Protein AF-A0A9E2GXS2-F1 (afdb_monomer_lite)

Foldseek 3Di:
DPDDDEAEQEDDPLVSLVVLVVLLVCLVVVNDHPHYHADDVRVVSSVCSNVSVHPVSCVPNPD

pLDDT: mean 92.7, std 7.18, range [62.19, 97.5]

Sequence (63 aa):
MDGKVGLVIEGGGMRVLYAVGVMEQLLRHELHIPYVVGVSAGASNSATYVSRQKGRGLRVNVD

Secondary structure (DSSP, 8-state):
--S--EEEE---GGGGHHHHHHHHHHHHTT---SEEEE-THHHHHHHHHHTT-TTHHHHHHT-

Radius of gyration: 10.94 Å; chains: 1; bounding box: 26×14×34 Å

Structure (mmCIF, N/CA/C/O backbone):
data_AF-A0A9E2GXS2-F1
#
_entry.id   AF-A0A9E2GXS2-F1
#
loop_
_atom_site.group_PDB
_atom_site.id
_atom_site.type_symbol
_atom_site.label_atom_id
_atom_site.label_alt_id
_atom_site.label_comp_id
_atom_site.label_asym_id
_atom_site.label_entity_id
_atom_site.label_seq_id
_atom_site.pdbx_PDB_ins_code
_atom_site.Cartn_x
_atom_site.Cartn_y
_atom_site.Cartn_z
_atom_site.occupancy
_atom_site.B_iso_or_equiv
_atom_site.auth_seq_id
_atom_site.auth_comp_id
_atom_site.auth_asym_id
_atom_site.auth_atom_id
_atom_site.pdbx_PDB_model_num
ATOM 1 N N . MET A 1 1 ? -14.464 -4.808 9.591 1.00 62.19 1 MET A N 1
ATOM 2 C CA . MET A 1 1 ? -13.217 -5.397 10.124 1.00 62.19 1 MET A CA 1
ATOM 3 C C . MET A 1 1 ? -13.048 -4.884 11.541 1.00 62.19 1 MET A C 1
ATOM 5 O O . MET A 1 1 ? -13.038 -3.671 11.713 1.00 62.19 1 MET A O 1
ATOM 9 N N . ASP A 1 2 ? -12.959 -5.773 12.530 1.00 62.34 2 ASP A N 1
ATOM 10 C CA . ASP A 1 2 ? -12.790 -5.399 13.939 1.00 62.34 2 ASP A CA 1
ATOM 11 C C . ASP A 1 2 ? -11.382 -4.835 14.194 1.00 62.34 2 ASP A C 1
ATOM 13 O O . ASP A 1 2 ? -10.431 -5.541 14.516 1.00 62.34 2 ASP A O 1
ATOM 17 N N . GLY A 1 3 ? -11.251 -3.527 13.972 1.00 66.81 3 GLY A N 1
ATOM 18 C CA . GLY A 1 3 ? -10.432 -2.581 14.735 1.00 66.81 3 GLY A CA 1
ATOM 19 C C . GLY A 1 3 ? -8.907 -2.723 14.825 1.00 66.81 3 GLY A C 1
ATOM 20 O O . GLY A 1 3 ? -8.304 -1.831 15.414 1.00 66.81 3 GLY A O 1
ATOM 21 N N . LYS A 1 4 ? -8.250 -3.771 14.308 1.00 83.31 4 LYS A N 1
ATOM 22 C CA . LYS A 1 4 ? -6.793 -3.972 14.521 1.00 83.31 4 LYS A CA 1
ATOM 23 C C . LYS A 1 4 ? -6.016 -4.513 13.312 1.00 83.31 4 LYS A C 1
ATOM 25 O O . LYS A 1 4 ? -5.050 -5.248 13.485 1.00 83.31 4 LYS A O 1
ATOM 30 N N . VAL A 1 5 ? -6.418 -4.171 12.088 1.00 91.06 5 VAL A N 1
ATOM 31 C CA . VAL A 1 5 ? -5.677 -4.561 10.871 1.00 91.06 5 VAL A CA 1
ATOM 32 C C . VAL A 1 5 ? -5.081 -3.324 10.210 1.00 91.06 5 VAL A C 1
ATOM 34 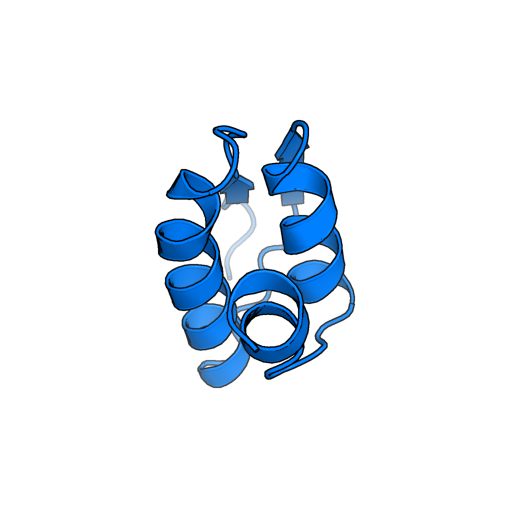O O . VAL A 1 5 ? -5.785 -2.340 9.985 1.00 91.06 5 VAL A O 1
ATOM 37 N N . GLY A 1 6 ? -3.786 -3.392 9.900 1.00 94.25 6 GLY A N 1
ATOM 38 C CA . GLY A 1 6 ? -3.062 -2.405 9.106 1.00 94.25 6 GLY A CA 1
ATOM 39 C C . GLY A 1 6 ? -2.508 -3.035 7.831 1.00 94.25 6 GLY A C 1
ATOM 40 O O . GLY A 1 6 ? -2.121 -4.202 7.832 1.00 94.25 6 GLY A O 1
ATOM 41 N N . LEU A 1 7 ? -2.477 -2.262 6.748 1.00 96.00 7 LEU A N 1
ATOM 42 C CA . LEU A 1 7 ? -1.916 -2.662 5.462 1.00 96.00 7 LEU A CA 1
ATOM 43 C C . LEU A 1 7 ? -0.596 -1.923 5.246 1.00 96.00 7 LEU A C 1
ATOM 45 O O . LEU A 1 7 ? -0.579 -0.696 5.160 1.00 96.00 7 LEU A O 1
ATOM 49 N N . VAL A 1 8 ? 0.502 -2.667 5.150 1.00 97.19 8 VAL A N 1
ATOM 50 C CA . VAL A 1 8 ? 1.830 -2.113 4.859 1.00 97.19 8 VAL A CA 1
ATOM 51 C C . VAL A 1 8 ? 2.239 -2.541 3.459 1.00 97.19 8 VAL A C 1
ATOM 53 O O . VAL A 1 8 ? 2.238 -3.730 3.148 1.00 97.19 8 VAL A O 1
ATOM 56 N N . ILE A 1 9 ? 2.572 -1.571 2.612 1.00 97.25 9 ILE A N 1
ATOM 57 C CA . ILE A 1 9 ? 2.944 -1.794 1.216 1.00 97.25 9 ILE A CA 1
ATOM 58 C C . ILE A 1 9 ? 4.381 -1.314 1.025 1.00 97.25 9 ILE A C 1
ATOM 60 O O . ILE A 1 9 ? 4.669 -0.114 0.980 1.00 97.25 9 ILE A O 1
ATOM 64 N N . GLU A 1 10 ? 5.297 -2.274 0.932 1.00 96.50 10 GLU A N 1
ATOM 65 C CA . GLU A 1 10 ? 6.710 -2.000 0.694 1.00 96.50 10 GLU A CA 1
ATOM 66 C C . GLU A 1 10 ? 6.929 -1.341 -0.679 1.00 96.50 10 GLU A C 1
ATOM 68 O O . GLU A 1 10 ? 6.170 -1.536 -1.632 1.00 96.50 10 GLU A O 1
ATOM 73 N N . GLY A 1 11 ? 7.996 -0.552 -0.780 1.00 93.50 11 GLY A N 1
ATOM 74 C CA . GLY A 1 11 ? 8.557 -0.141 -2.060 1.00 93.50 11 GLY A CA 1
ATOM 75 C C . GLY A 1 11 ? 9.273 -1.302 -2.758 1.00 93.50 11 GLY A C 1
ATOM 76 O O . GLY A 1 11 ? 9.260 -2.439 -2.306 1.00 93.50 11 GLY A O 1
ATOM 77 N N . GLY A 1 12 ? 9.925 -1.017 -3.885 1.00 91.31 12 GLY A N 1
ATOM 78 C CA . GLY A 1 12 ? 10.661 -2.053 -4.627 1.00 91.31 12 GLY A CA 1
ATOM 79 C C . GLY A 1 12 ? 10.666 -1.896 -6.146 1.00 91.31 12 GLY A C 1
ATOM 80 O O . GLY A 1 12 ? 10.957 -2.866 -6.849 1.00 91.31 12 GLY A O 1
ATOM 81 N N . GLY A 1 13 ? 10.333 -0.704 -6.655 1.00 88.75 13 GLY A N 1
ATOM 82 C CA . GLY A 1 13 ? 10.232 -0.428 -8.089 1.00 88.75 13 GLY A CA 1
ATOM 83 C C . GLY A 1 13 ? 9.123 -1.257 -8.735 1.00 88.75 13 GLY A C 1
ATOM 84 O O . GLY A 1 13 ? 8.020 -1.346 -8.198 1.00 88.75 13 GLY A O 1
ATOM 85 N N . MET A 1 14 ? 9.434 -1.921 -9.851 1.00 90.38 14 MET A N 1
ATOM 86 C CA . MET A 1 14 ? 8.475 -2.760 -10.584 1.00 90.38 14 MET A CA 1
ATOM 87 C C . MET A 1 14 ? 7.969 -3.969 -9.782 1.00 90.38 14 MET A C 1
ATOM 89 O O . MET A 1 14 ? 6.893 -4.484 -10.070 1.00 90.38 14 MET A O 1
ATOM 93 N N . ARG A 1 15 ? 8.677 -4.405 -8.727 1.00 92.94 15 ARG A N 1
ATOM 94 C CA . ARG A 1 15 ? 8.211 -5.516 -7.873 1.00 92.94 15 ARG A CA 1
ATOM 95 C C . ARG A 1 15 ? 6.927 -5.185 -7.114 1.00 92.94 15 ARG A C 1
ATOM 97 O O . ARG A 1 15 ? 6.225 -6.094 -6.683 1.00 92.94 15 ARG A O 1
ATOM 104 N N . VAL A 1 16 ? 6.571 -3.906 -6.996 1.00 94.38 16 VAL A N 1
ATOM 105 C CA . VAL A 1 16 ? 5.321 -3.504 -6.347 1.00 94.38 16 VAL A CA 1
ATOM 106 C C . VAL A 1 16 ? 4.076 -3.970 -7.119 1.00 94.38 16 VAL A C 1
ATOM 108 O O . VAL A 1 16 ? 2.995 -4.029 -6.539 1.00 94.38 16 VAL A O 1
ATOM 111 N N . LEU A 1 17 ? 4.215 -4.369 -8.392 1.00 93.62 17 LEU A N 1
ATOM 112 C CA . LEU A 1 17 ? 3.131 -4.922 -9.213 1.00 93.62 17 LEU A CA 1
ATOM 113 C C . LEU A 1 17 ? 2.426 -6.120 -8.561 1.00 93.62 17 LEU A C 1
ATOM 115 O O . LEU A 1 17 ? 1.206 -6.245 -8.662 1.00 93.62 17 LEU A O 1
ATOM 119 N N . TYR A 1 18 ? 3.159 -6.957 -7.820 1.00 93.88 18 TYR A N 1
ATOM 120 C CA . TYR A 1 18 ? 2.552 -8.058 -7.068 1.00 93.88 18 TYR A CA 1
ATOM 121 C C . TYR A 1 18 ? 1.589 -7.543 -5.986 1.00 93.88 18 TYR A C 1
ATOM 123 O O . TYR A 1 18 ? 0.484 -8.062 -5.836 1.00 93.88 18 TYR A O 1
ATOM 131 N N . ALA A 1 19 ? 1.962 -6.471 -5.278 1.00 95.25 19 ALA A N 1
ATOM 132 C CA . ALA A 1 19 ? 1.105 -5.839 -4.277 1.00 95.25 19 ALA A CA 1
ATOM 133 C C . ALA A 1 19 ? -0.092 -5.108 -4.909 1.00 95.25 19 ALA A C 1
ATOM 135 O O . ALA A 1 19 ? -1.174 -5.093 -4.324 1.00 95.25 19 ALA A O 1
ATOM 136 N N . VAL A 1 20 ? 0.062 -4.543 -6.115 1.00 95.19 20 VAL A N 1
ATOM 137 C CA . VAL A 1 20 ? -1.045 -3.927 -6.872 1.00 95.19 20 VAL A CA 1
ATOM 138 C C . VAL A 1 20 ? -2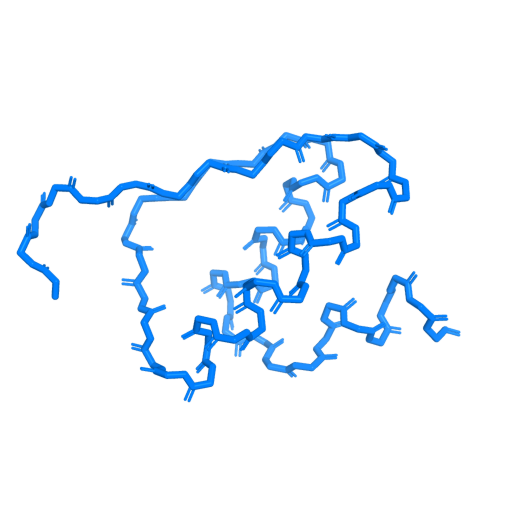.174 -4.926 -7.113 1.00 95.19 20 VAL A C 1
ATOM 140 O O . VAL A 1 20 ? -3.334 -4.594 -6.871 1.00 95.19 20 VAL A O 1
ATOM 143 N N . GLY A 1 21 ? -1.848 -6.158 -7.515 1.00 95.38 21 GLY A N 1
ATOM 144 C CA . GLY A 1 21 ? -2.843 -7.220 -7.687 1.00 95.38 21 GLY A CA 1
ATOM 145 C C . GLY A 1 21 ? -3.578 -7.568 -6.388 1.00 95.38 21 GLY A C 1
ATOM 146 O O . GLY A 1 21 ? -4.799 -7.723 -6.388 1.00 95.38 21 GLY A O 1
ATOM 147 N N . VAL A 1 22 ? -2.860 -7.617 -5.260 1.00 96.44 22 VAL A N 1
ATOM 148 C CA . VAL A 1 22 ? -3.466 -7.844 -3.936 1.00 96.44 22 VAL A CA 1
ATOM 149 C C . VAL A 1 22 ? -4.430 -6.713 -3.574 1.00 96.44 22 VAL A C 1
ATOM 151 O O . VAL A 1 22 ? -5.569 -6.980 -3.198 1.00 96.44 22 VAL A O 1
ATOM 154 N N . MET A 1 23 ? -4.018 -5.451 -3.726 1.00 96.38 23 MET A N 1
ATOM 155 C CA . MET A 1 23 ? -4.868 -4.291 -3.429 1.00 96.38 23 MET A CA 1
ATOM 156 C C . MET A 1 23 ? -6.113 -4.227 -4.314 1.00 96.38 23 MET A C 1
ATOM 158 O O . MET A 1 23 ? -7.195 -3.909 -3.826 1.00 96.38 23 MET A O 1
ATOM 162 N N . GLU A 1 24 ? -5.980 -4.564 -5.595 1.00 95.94 24 GLU A N 1
ATOM 163 C CA . GLU A 1 24 ? -7.113 -4.663 -6.514 1.00 95.94 24 GLU A CA 1
ATOM 164 C C . GLU A 1 24 ? -8.121 -5.711 -6.028 1.00 95.94 24 GLU A C 1
ATOM 166 O O . GLU A 1 24 ? -9.329 -5.466 -6.029 1.00 95.94 24 GLU A O 1
ATOM 171 N N . GLN A 1 25 ? -7.636 -6.856 -5.547 1.00 96.62 25 GLN A N 1
ATOM 172 C CA . GLN A 1 25 ? -8.504 -7.895 -5.012 1.00 96.62 25 GLN A CA 1
ATOM 173 C C . GLN A 1 25 ? -9.170 -7.461 -3.700 1.00 96.62 25 GLN A C 1
ATOM 175 O O . GLN A 1 25 ? -10.369 -7.671 -3.534 1.00 96.62 25 GLN A O 1
ATOM 180 N N . LEU A 1 26 ? -8.452 -6.773 -2.806 1.00 96.19 26 LEU A N 1
ATOM 181 C CA . LEU A 1 26 ? -9.050 -6.183 -1.603 1.00 96.19 26 LEU A CA 1
ATOM 182 C C . LEU A 1 26 ? -10.190 -5.213 -1.957 1.00 96.19 26 LEU A C 1
ATOM 184 O O . LEU A 1 26 ? -11.265 -5.302 -1.367 1.00 96.19 26 LEU A O 1
ATOM 188 N N . LEU A 1 27 ? -9.999 -4.344 -2.959 1.00 95.69 27 LEU A N 1
ATOM 189 C CA . LEU A 1 27 ? -11.054 -3.443 -3.437 1.00 95.69 27 LEU A CA 1
ATOM 190 C C . LEU A 1 27 ? -12.247 -4.192 -4.042 1.00 95.69 27 LEU A C 1
ATOM 192 O O . LEU A 1 27 ? -13.383 -3.756 -3.872 1.00 95.69 27 LEU A O 1
ATOM 196 N N . ARG A 1 28 ? -12.024 -5.299 -4.762 1.00 96.12 28 ARG A N 1
ATOM 197 C CA . ARG A 1 28 ? -13.110 -6.116 -5.341 1.00 96.12 28 ARG A CA 1
ATOM 198 C C . ARG A 1 28 ? -13.982 -6.773 -4.279 1.00 96.12 28 ARG A C 1
ATOM 200 O O . ARG A 1 28 ? -15.184 -6.880 -4.489 1.00 96.12 28 ARG A O 1
ATOM 207 N N . HIS A 1 29 ? -13.389 -7.161 -3.153 1.00 95.88 29 HIS A N 1
ATOM 208 C CA . HIS A 1 29 ? -14.098 -7.733 -2.004 1.00 95.88 29 HIS A CA 1
ATOM 209 C C . HIS A 1 29 ? -14.605 -6.675 -1.011 1.00 95.88 29 HIS A C 1
ATOM 211 O O . HIS A 1 29 ? -15.019 -7.031 0.088 1.00 95.88 2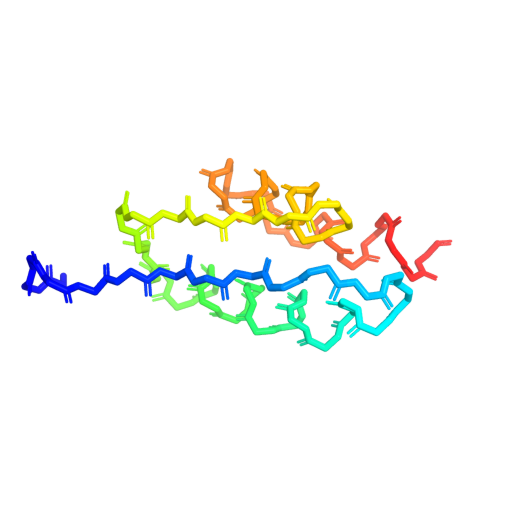9 HIS A O 1
ATOM 217 N N . GLU A 1 30 ? -14.564 -5.383 -1.366 1.00 94.56 30 GLU A N 1
ATOM 218 C CA . GLU A 1 30 ? -14.972 -4.263 -0.496 1.00 94.56 30 GLU A CA 1
ATOM 219 C C . GLU A 1 30 ? -14.233 -4.245 0.863 1.00 94.56 30 GLU A C 1
ATOM 221 O O . GLU A 1 30 ? -14.719 -3.721 1.870 1.00 94.56 30 GLU A O 1
ATOM 226 N N . LEU A 1 31 ? -13.022 -4.813 0.899 1.00 94.19 31 LEU A N 1
ATOM 227 C CA . LEU A 1 31 ? -12.169 -4.834 2.078 1.00 94.19 31 LEU A CA 1
ATOM 228 C C . LEU A 1 31 ? -11.395 -3.526 2.144 1.00 94.19 31 LEU A C 1
ATOM 230 O O . LEU A 1 31 ? -10.419 -3.331 1.419 1.00 94.19 31 LEU A O 1
ATOM 234 N N . HIS A 1 32 ? -11.829 -2.643 3.039 1.00 93.31 32 HIS A N 1
ATOM 235 C CA . HIS A 1 32 ? -11.218 -1.341 3.285 1.00 93.31 32 HIS A CA 1
ATOM 236 C C . HIS A 1 32 ? -10.455 -1.354 4.611 1.00 93.31 32 HIS A C 1
ATOM 238 O O . HIS A 1 32 ? -11.048 -1.233 5.686 1.00 93.31 32 HIS A O 1
ATOM 244 N N . ILE A 1 33 ? -9.133 -1.504 4.533 1.00 94.56 33 ILE A N 1
ATOM 245 C CA . ILE A 1 33 ? -8.260 -1.478 5.705 1.00 94.56 33 ILE A CA 1
ATOM 246 C C . ILE A 1 33 ? -8.059 -0.012 6.132 1.00 94.56 33 ILE A C 1
ATOM 248 O O . ILE A 1 33 ? -7.620 0.796 5.313 1.00 94.56 33 ILE A O 1
ATOM 252 N N . PRO A 1 34 ? -8.387 0.359 7.385 1.00 91.50 34 PRO A N 1
ATOM 253 C CA . PRO A 1 34 ? 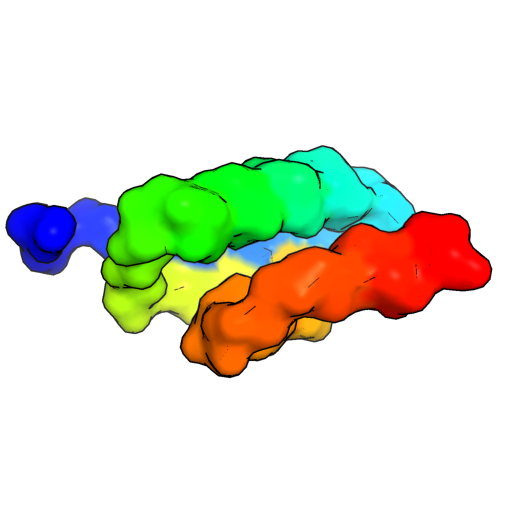-8.440 1.761 7.807 1.00 91.50 34 PRO A CA 1
ATOM 254 C C . PRO A 1 34 ? -7.060 2.395 8.021 1.00 91.50 34 PRO A C 1
ATOM 256 O O . PRO A 1 34 ? -6.934 3.614 7.948 1.00 91.50 34 PRO A O 1
ATOM 259 N N . TYR A 1 35 ? -6.030 1.588 8.281 1.00 94.38 35 TYR A N 1
ATOM 260 C CA . TYR A 1 35 ? -4.660 2.056 8.464 1.00 94.38 35 TYR A CA 1
ATOM 261 C C . TYR A 1 35 ? -3.774 1.516 7.345 1.00 94.38 35 TYR A C 1
ATOM 263 O O . TYR A 1 35 ? -3.573 0.306 7.247 1.00 94.38 35 TYR A O 1
ATOM 271 N N . VAL A 1 36 ? -3.261 2.407 6.496 1.00 96.56 36 VAL A N 1
ATOM 272 C CA . VAL A 1 36 ? -2.440 2.049 5.334 1.00 96.56 36 VAL A CA 1
ATOM 273 C C . VAL A 1 36 ? -1.140 2.842 5.362 1.00 96.56 36 VAL A C 1
ATOM 275 O O . VAL A 1 36 ? -1.162 4.066 5.471 1.00 96.56 36 VAL A O 1
ATOM 278 N N . VAL A 1 37 ? -0.013 2.148 5.232 1.00 97.38 37 VAL A N 1
ATOM 279 C CA . VAL A 1 37 ? 1.321 2.747 5.119 1.00 97.38 37 VAL A CA 1
ATOM 280 C C . VAL A 1 37 ? 1.973 2.228 3.847 1.00 97.38 37 VAL A C 1
ATOM 282 O O . VAL A 1 37 ? 2.013 1.023 3.616 1.00 97.38 37 VAL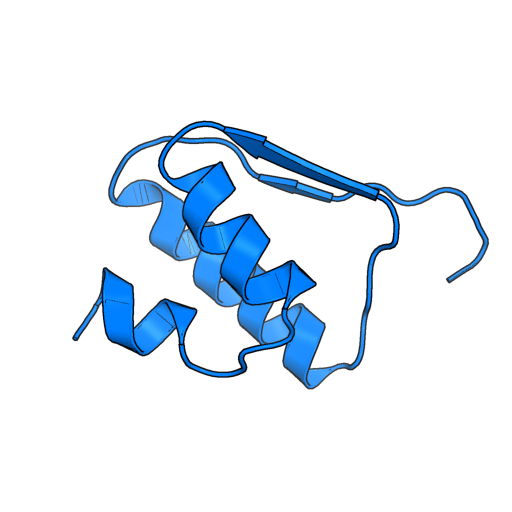 A O 1
ATOM 285 N N . GLY A 1 38 ? 2.509 3.131 3.031 1.00 96.81 38 GLY A N 1
ATOM 286 C CA . GLY A 1 38 ? 3.238 2.780 1.818 1.00 96.81 38 GLY A CA 1
ATOM 287 C C . GLY A 1 38 ? 4.503 3.608 1.662 1.00 96.81 38 GLY A C 1
ATOM 288 O O . GLY A 1 38 ? 4.530 4.773 2.056 1.00 96.81 38 GLY A O 1
ATOM 289 N N . VAL A 1 39 ? 5.543 3.026 1.062 1.00 97.50 39 VAL A N 1
ATOM 290 C CA . VAL A 1 39 ? 6.826 3.710 0.822 1.00 97.50 39 VAL A CA 1
ATOM 291 C C . VAL A 1 39 ? 7.222 3.664 -0.655 1.00 97.50 39 VAL A C 1
ATOM 293 O O . VAL A 1 39 ? 7.073 2.637 -1.315 1.00 97.50 39 VAL A O 1
ATOM 296 N N . SER A 1 40 ? 7.734 4.779 -1.195 1.00 95.38 40 SER A N 1
ATOM 297 C CA . SER A 1 40 ? 8.171 4.897 -2.600 1.00 95.38 40 SER A CA 1
ATOM 298 C C . SER A 1 40 ? 7.070 4.447 -3.585 1.00 95.38 40 SER A C 1
ATOM 300 O O . SER A 1 40 ? 5.939 4.917 -3.480 1.00 95.38 40 SER A O 1
ATOM 302 N N . ALA A 1 41 ? 7.349 3.515 -4.504 1.00 94.44 41 ALA A N 1
ATOM 303 C CA . ALA A 1 41 ? 6.351 2.939 -5.413 1.00 94.44 41 ALA A CA 1
ATOM 304 C C . ALA A 1 41 ? 5.149 2.310 -4.673 1.00 94.44 41 ALA A C 1
ATOM 306 O O . ALA A 1 41 ? 4.028 2.308 -5.185 1.00 94.44 41 ALA A O 1
ATOM 307 N N . GLY A 1 42 ? 5.356 1.826 -3.444 1.00 96.38 42 GLY A N 1
ATOM 308 C CA . GLY A 1 42 ? 4.289 1.361 -2.565 1.00 96.38 42 GLY A CA 1
ATOM 309 C C . GLY A 1 42 ? 3.343 2.488 -2.164 1.00 96.38 42 GLY A C 1
ATOM 310 O O . GLY A 1 42 ? 2.134 2.292 -2.202 1.00 96.38 42 GLY A O 1
ATOM 311 N N . ALA A 1 43 ? 3.849 3.693 -1.882 1.00 95.75 43 ALA A N 1
ATOM 312 C CA . ALA A 1 43 ? 3.029 4.852 -1.512 1.00 95.75 43 ALA A CA 1
ATOM 313 C C . ALA A 1 43 ? 2.064 5.267 -2.637 1.00 95.75 43 ALA A C 1
ATOM 315 O O . ALA A 1 43 ? 0.871 5.455 -2.398 1.00 95.75 43 ALA A O 1
ATOM 316 N N . SER A 1 44 ? 2.549 5.336 -3.880 1.00 93.38 44 SER A N 1
ATOM 317 C CA . SER A 1 44 ? 1.725 5.679 -5.050 1.00 93.38 44 SER A CA 1
ATOM 318 C C . SER A 1 44 ? 0.594 4.672 -5.282 1.00 93.38 44 SER A C 1
ATOM 320 O O . SER A 1 44 ? -0.542 5.047 -5.581 1.00 93.38 44 SER A O 1
ATOM 322 N N . ASN A 1 45 ? 0.879 3.382 -5.099 1.00 94.62 45 ASN A N 1
ATOM 323 C CA . ASN A 1 45 ? -0.123 2.332 -5.250 1.00 94.62 45 ASN A CA 1
ATOM 324 C C . ASN A 1 45 ? -1.074 2.249 -4.042 1.00 94.62 45 ASN A C 1
ATOM 326 O O . ASN A 1 45 ? -2.274 2.043 -4.223 1.00 94.62 45 ASN A O 1
ATOM 330 N N . SER A 1 46 ? -0.587 2.552 -2.834 1.00 95.81 46 SER A N 1
ATOM 331 C CA . SER A 1 46 ? -1.420 2.745 -1.636 1.00 95.81 46 SER A CA 1
ATOM 332 C C . SER A 1 46 ? -2.454 3.845 -1.854 1.00 95.81 46 SER A C 1
ATOM 334 O O . SER A 1 46 ? -3.617 3.677 -1.502 1.00 95.81 46 SER A O 1
ATOM 336 N N . ALA A 1 47 ? -2.061 4.958 -2.483 1.00 95.44 47 ALA A N 1
ATOM 337 C CA . ALA A 1 47 ? -2.975 6.055 -2.791 1.00 95.44 47 ALA A CA 1
ATOM 338 C C . ALA A 1 47 ? -4.113 5.606 -3.723 1.00 95.44 47 ALA A C 1
ATOM 340 O O . ALA A 1 47 ? -5.260 6.010 -3.535 1.00 95.44 47 ALA A O 1
ATOM 341 N N . THR A 1 48 ? -3.826 4.720 -4.683 1.00 95.00 48 THR A N 1
ATOM 342 C CA . THR A 1 48 ? -4.847 4.112 -5.555 1.00 95.00 48 THR A CA 1
ATOM 343 C C . THR A 1 48 ? -5.843 3.266 -4.753 1.00 95.00 48 THR A C 1
ATOM 345 O O . THR A 1 48 ? -7.051 3.390 -4.957 1.00 95.00 48 THR A O 1
ATOM 348 N N . TYR A 1 49 ? -5.354 2.465 -3.800 1.00 96.75 49 TYR A N 1
ATOM 349 C CA . TYR A 1 49 ? -6.188 1.663 -2.900 1.00 96.75 49 TYR A CA 1
ATOM 350 C C . TYR A 1 49 ? -7.048 2.526 -1.962 1.00 96.75 49 TYR A C 1
ATOM 352 O O . TYR A 1 49 ? -8.266 2.370 -1.920 1.00 96.75 49 TYR A O 1
ATOM 360 N N . VAL A 1 50 ? -6.445 3.495 -1.267 1.00 96.69 50 VAL A N 1
ATOM 361 C CA . VAL A 1 50 ? -7.144 4.375 -0.311 1.00 96.69 50 VAL A CA 1
ATOM 362 C C . VAL A 1 50 ? -8.201 5.240 -1.004 1.00 96.69 50 VAL A C 1
ATOM 364 O O . VAL A 1 50 ? -9.287 5.438 -0.464 1.00 96.69 50 VAL A O 1
ATOM 367 N N . SER A 1 51 ? -7.927 5.704 -2.227 1.00 96.62 51 SER A N 1
ATOM 368 C CA . SER A 1 51 ? -8.901 6.440 -3.048 1.00 96.62 51 SER A CA 1
ATOM 369 C C . SER A 1 51 ? -9.918 5.544 -3.768 1.00 96.62 51 SER A C 1
ATOM 371 O O . SER A 1 51 ? -10.765 6.053 -4.498 1.00 96.62 51 SER A O 1
ATOM 373 N N . ARG A 1 52 ? -9.860 4.221 -3.557 1.00 96.12 52 ARG A N 1
ATOM 374 C CA . ARG A 1 52 ? -10.795 3.218 -4.095 1.00 96.12 52 ARG A CA 1
ATOM 375 C C . ARG A 1 52 ? -10.884 3.204 -5.622 1.00 96.12 52 ARG A C 1
ATOM 377 O O . ARG A 1 52 ? -11.920 2.878 -6.201 1.00 96.12 52 ARG A O 1
ATOM 384 N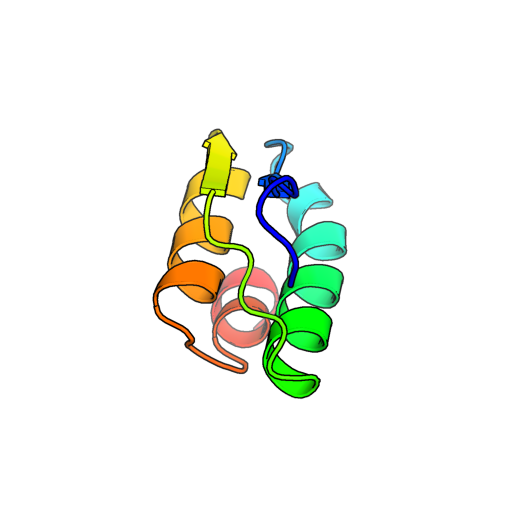 N . GLN A 1 53 ? -9.784 3.529 -6.293 1.00 96.06 53 GLN A N 1
ATOM 385 C CA . GLN A 1 53 ? -9.725 3.596 -7.750 1.00 96.06 53 GLN A CA 1
ATOM 386 C C . GLN A 1 53 ? -9.480 2.206 -8.351 1.00 96.06 53 GLN A C 1
ATOM 388 O O . GLN A 1 53 ? -8.367 1.877 -8.768 1.00 96.06 53 GLN A O 1
ATOM 393 N N . LYS A 1 54 ? -10.540 1.392 -8.408 1.00 95.00 54 LYS A N 1
ATOM 394 C CA . LYS A 1 54 ? -10.518 0.049 -9.014 1.00 95.00 54 LYS A CA 1
ATOM 395 C C . LYS A 1 54 ? -9.941 0.087 -10.434 1.00 95.00 54 LYS A C 1
ATOM 397 O O . LYS A 1 54 ? -10.284 0.953 -11.244 1.00 95.00 54 LYS A O 1
ATOM 402 N N . GLY A 1 55 ? -9.030 -0.835 -10.728 1.00 93.50 55 GLY A N 1
ATOM 403 C CA . GLY A 1 55 ? -8.369 -0.986 -12.023 1.00 93.50 55 GLY A CA 1
ATOM 404 C C . GLY A 1 55 ? -7.310 0.069 -12.358 1.00 93.50 55 GLY A C 1
ATOM 405 O O . GLY A 1 55 ? -6.540 -0.139 -13.292 1.00 93.50 55 GLY A O 1
ATOM 406 N N . ARG A 1 56 ? -7.199 1.183 -11.615 1.00 95.12 56 ARG A N 1
ATOM 407 C CA . ARG A 1 56 ? -6.166 2.199 -11.894 1.00 95.12 56 ARG A CA 1
ATOM 408 C C . ARG A 1 56 ? -4.761 1.639 -11.709 1.00 95.12 56 ARG A C 1
ATOM 410 O O . ARG A 1 56 ? -3.897 1.962 -12.511 1.00 95.12 56 ARG A O 1
ATOM 417 N N . GLY A 1 57 ? -4.542 0.828 -10.675 1.00 92.44 57 GLY A N 1
ATOM 418 C CA . GLY A 1 57 ? -3.221 0.276 -10.375 1.00 92.44 57 GLY A CA 1
ATOM 419 C C . GLY A 1 57 ? -2.668 -0.541 -11.542 1.00 92.44 57 GLY A C 1
ATOM 420 O O . GLY A 1 57 ? -1.507 -0.382 -11.896 1.00 92.44 57 GLY A O 1
ATOM 421 N N . LEU A 1 58 ? -3.512 -1.340 -12.197 1.00 91.00 58 LEU A N 1
ATOM 422 C CA . LEU A 1 58 ? -3.129 -2.060 -13.410 1.00 91.00 58 LEU A CA 1
ATOM 423 C C . LEU A 1 58 ? -2.793 -1.084 -14.553 1.00 91.00 58 LEU A C 1
ATOM 425 O O . LEU A 1 58 ? -1.686 -1.126 -15.081 1.00 91.00 58 LEU A O 1
ATOM 429 N N . ARG A 1 59 ? -3.698 -0.136 -14.837 1.00 94.00 59 ARG A N 1
ATOM 430 C CA . ARG A 1 59 ? -3.557 0.828 -15.945 1.00 94.00 59 ARG A CA 1
ATOM 431 C C . ARG A 1 59 ? -2.333 1.740 -15.888 1.00 94.00 59 ARG A C 1
ATOM 433 O O . ARG A 1 59 ? -1.978 2.314 -16.899 1.00 94.00 59 ARG A O 1
ATOM 440 N N . VAL A 1 60 ? -1.773 2.002 -14.707 1.00 92.06 60 VAL A N 1
ATOM 441 C CA . VAL A 1 60 ? -0.652 2.958 -14.565 1.00 92.06 60 VAL A CA 1
ATOM 442 C C . VAL A 1 60 ? 0.695 2.289 -14.332 1.00 92.06 60 VAL A C 1
ATOM 444 O O . VAL A 1 60 ? 1.708 2.980 -14.330 1.00 92.06 60 VAL A O 1
ATOM 447 N N . ASN A 1 61 ? 0.715 0.980 -14.068 1.00 89.25 61 ASN A N 1
ATOM 448 C CA . ASN A 1 61 ? 1.959 0.253 -13.819 1.00 89.25 61 ASN A CA 1
ATOM 449 C C . ASN A 1 61 ? 2.244 -0.838 -14.867 1.00 89.25 61 ASN A C 1
ATOM 451 O O . ASN A 1 61 ? 3.357 -1.362 -14.865 1.00 89.25 61 ASN A O 1
ATOM 455 N N . VAL A 1 62 ? 1.267 -1.222 -15.698 1.00 85.94 62 VAL A N 1
ATOM 456 C CA . VAL A 1 62 ? 1.401 -2.311 -16.686 1.00 85.94 62 VAL A CA 1
ATOM 457 C C . VAL A 1 62 ? 1.076 -1.852 -18.104 1.00 85.94 62 VAL A C 1
ATOM 459 O O . VAL A 1 62 ? 1.822 -2.211 -19.013 1.00 85.94 62 VAL A O 1
ATOM 462 N N . ASP A 1 63 ? -0.010 -1.093 -18.275 1.00 81.56 63 ASP A N 1
ATOM 463 C CA . ASP A 1 63 ? -0.390 -0.494 -19.564 1.00 81.56 63 ASP A CA 1
ATOM 464 C C . ASP A 1 63 ? 0.503 0.715 -19.900 1.00 81.56 63 ASP A C 1
ATOM 466 O O . ASP A 1 63 ? 0.856 0.866 -21.093 1.00 81.56 63 ASP A O 1
#